Protein AF-A0A2G8L538-F1 (afdb_monomer_lite)

Secondary structure (DSSP, 8-state):
------BPP----TTSPPPP---STGGGGT--HHHHHHIIIIIHHHHHHTT--TT-HHHHHHHHHHHH-SS--S-HHHHHHHHHHHHHHHHHHTT--HHHHHHHHTT--S--PPPP------SS------------S-------B---

Foldseek 3Di:
DFEDEDEDDPDPDPPDFFADFQCDPPPNRRHRVQLVCLLVPPLVVQCVVVVDDLLCLVVSLVSVDVSCPPDNDNGPRNSVRVSRRSLCVNCVVVVHDSVVSVCVVVVHPDDDDDDDDDPPDDDDDDDDDDDDDDDDDDDHDHDHDDDD

Radius of gyration: 17.38 Å; chains: 1; bounding box: 40×41×42 Å

pLDDT: mean 73.25, std 21.92, range [23.38, 92.38]

InterPro domains:
  IPR000941 Enolase [PR00148] (6-20)
  IPR000941 Enolase [PR00148] (75-91)
  IPR000941 Enolase [PTHR11902] (1-116)
  IPR020811 Enolase, N-terminal [PF03952] (2-102)
  IPR020811 Enolase, N-terminal [SM01193] (1-102)
  IPR029017 Enolase-like, N-terminal [G3DSA:3.30.390.10] (1-95)
  IPR029017 Enolase-like, N-terminal [SSF54826] (2-108)

Sequence (148 aa):
VFRAAVPSGASTGIHEALELRDKGDKFLGKGVSKAINNINTILAPALIAKDLDESQQEVVDKAMIQLDGTEINLGANAILGISLAVCKAGAAKKGVPLYRHIADLAGNTELILPCPDDLGWHGNISREFTCRRTYGRLTLKLVTVQYV

Structure (mmCIF, N/CA/C/O backbone):
data_AF-A0A2G8L538-F1
#
_entry.id   AF-A0A2G8L538-F1
#
loop_
_atom_site.group_PDB
_atom_site.id
_atom_site.type_symbol
_atom_site.label_atom_id
_atom_site.label_alt_id
_atom_site.label_comp_id
_atom_site.label_asym_id
_atom_site.label_entity_id
_atom_site.label_seq_id
_atom_site.pdbx_PDB_ins_code
_atom_site.Cartn_x
_atom_site.Cartn_y
_atom_site.Cartn_z
_atom_site.occupancy
_atom_site.B_iso_or_equiv
_atom_site.auth_seq_id
_atom_site.auth_comp_id
_atom_site.auth_asym_id
_atom_site.auth_atom_id
_atom_site.pdbx_PDB_model_num
ATOM 1 N N . VAL A 1 1 ? -4.680 -13.088 -6.798 1.00 69.25 1 VAL A N 1
ATOM 2 C CA . VAL A 1 1 ? -5.026 -12.404 -5.525 1.00 69.25 1 VAL A CA 1
ATOM 3 C C . VAL A 1 1 ? -3.752 -11.833 -4.956 1.00 69.25 1 VAL A C 1
ATOM 5 O O . VAL A 1 1 ? -2.816 -12.607 -4.797 1.00 69.25 1 VAL A O 1
ATOM 8 N N . PHE A 1 2 ? -3.706 -10.540 -4.652 1.00 86.44 2 PHE A N 1
ATOM 9 C CA . PHE A 1 2 ? -2.551 -9.922 -3.998 1.00 86.44 2 PHE A CA 1
ATOM 10 C C . PHE A 1 2 ? -2.901 -9.599 -2.550 1.00 86.44 2 PHE A C 1
ATOM 12 O O . PHE A 1 2 ? -4.052 -9.294 -2.239 1.00 86.44 2 PHE A O 1
ATOM 19 N N . ARG A 1 3 ? -1.932 -9.760 -1.648 1.00 86.69 3 ARG A N 1
ATOM 20 C CA . ARG A 1 3 ? -2.129 -9.567 -0.210 1.00 86.69 3 ARG A CA 1
ATOM 21 C C . ARG A 1 3 ? -0.935 -8.846 0.390 1.00 86.69 3 ARG A C 1
ATOM 23 O O . ARG A 1 3 ? 0.213 -9.226 0.141 1.00 86.69 3 ARG A O 1
ATOM 30 N N . ALA A 1 4 ? -1.223 -7.876 1.241 1.00 86.00 4 ALA A N 1
ATOM 31 C CA . ALA A 1 4 ? -0.252 -7.225 2.097 1.00 86.00 4 ALA A CA 1
ATOM 32 C C . ALA A 1 4 ? -0.674 -7.344 3.563 1.00 86.00 4 ALA A C 1
ATOM 34 O O . ALA A 1 4 ? -1.857 -7.473 3.888 1.00 86.00 4 ALA A O 1
ATOM 35 N N . ALA A 1 5 ? 0.336 -7.345 4.417 1.00 84.88 5 ALA A N 1
ATOM 36 C CA . ALA A 1 5 ? 0.228 -7.262 5.857 1.00 84.88 5 ALA A CA 1
ATOM 37 C C . ALA A 1 5 ? 1.056 -6.050 6.267 1.00 84.88 5 ALA A C 1
ATOM 39 O O . ALA A 1 5 ? 2.142 -5.847 5.721 1.00 84.88 5 ALA A O 1
ATOM 40 N N . VAL A 1 6 ? 0.522 -5.246 7.176 1.00 83.00 6 VAL A N 1
ATOM 41 C CA . VAL A 1 6 ? 1.203 -4.053 7.671 1.00 83.00 6 VAL A CA 1
ATOM 42 C C . VAL A 1 6 ? 1.736 -4.362 9.064 1.00 83.00 6 VAL A C 1
ATOM 44 O O . VAL A 1 6 ? 0.957 -4.852 9.891 1.00 83.00 6 VAL A O 1
ATOM 47 N N . PRO A 1 7 ? 3.040 -4.149 9.316 1.00 82.75 7 PRO A N 1
ATOM 48 C CA . PRO A 1 7 ? 3.599 -4.317 10.646 1.00 82.75 7 PRO A CA 1
ATOM 49 C C . PRO A 1 7 ? 3.062 -3.238 11.589 1.00 82.75 7 PRO A C 1
ATOM 51 O O . PRO A 1 7 ? 2.784 -2.111 11.184 1.00 82.75 7 PRO A O 1
ATOM 54 N N . SER A 1 8 ? 2.932 -3.593 12.863 1.00 75.56 8 SER A N 1
ATOM 55 C CA . SER A 1 8 ? 2.596 -2.652 13.929 1.00 75.56 8 SER A CA 1
ATOM 56 C C . SER A 1 8 ? 3.874 -1.983 14.434 1.00 75.56 8 SER A C 1
ATOM 58 O O . SER A 1 8 ? 4.777 -2.673 14.901 1.00 75.56 8 SER A O 1
ATOM 60 N N . GLY A 1 9 ? 3.928 -0.653 14.402 1.00 66.38 9 GLY A N 1
ATOM 61 C CA . GLY A 1 9 ? 4.972 0.129 15.066 1.00 66.38 9 GLY A CA 1
ATOM 62 C C . GLY A 1 9 ? 4.514 0.601 16.446 1.00 66.38 9 GLY A C 1
ATOM 63 O O . GLY A 1 9 ? 3.353 0.966 16.624 1.00 66.38 9 GLY A O 1
ATOM 64 N N . ALA A 1 10 ? 5.420 0.650 17.425 1.00 56.94 10 ALA A N 1
ATOM 65 C CA . ALA A 1 10 ? 5.200 1.357 18.692 1.00 56.94 10 ALA A CA 1
ATOM 66 C C . ALA A 1 10 ? 5.433 2.873 18.508 1.00 56.94 10 ALA A C 1
ATOM 68 O O . ALA A 1 10 ? 6.192 3.490 19.249 1.00 56.94 10 ALA A O 1
ATOM 69 N N . SER A 1 11 ? 4.835 3.434 17.452 1.00 52.84 11 SER A N 1
ATOM 70 C CA . SER A 1 11 ? 5.095 4.779 16.936 1.00 52.84 11 SER A CA 1
ATOM 71 C C . SER A 1 11 ? 4.669 5.841 17.954 1.00 52.84 11 SER A C 1
ATOM 73 O O . SER A 1 11 ? 3.481 6.096 18.158 1.00 52.84 11 SER A O 1
ATOM 75 N N . THR A 1 12 ? 5.653 6.411 18.650 1.00 52.91 12 THR A N 1
ATOM 76 C CA . THR A 1 12 ? 5.509 7.547 19.578 1.00 52.91 12 THR A CA 1
ATOM 77 C C . THR A 1 12 ? 6.203 8.807 19.053 1.00 52.91 12 THR A C 1
ATOM 79 O O . THR A 1 12 ? 6.194 9.842 19.721 1.00 52.91 12 THR A O 1
ATOM 82 N N . GLY A 1 13 ? 6.800 8.741 17.858 1.00 54.53 13 GLY A N 1
ATOM 83 C CA . GLY A 1 13 ? 7.465 9.869 17.219 1.00 54.53 13 GLY A CA 1
ATOM 84 C C . GLY A 1 13 ? 6.462 10.914 16.733 1.00 54.53 13 GLY A C 1
ATOM 85 O O . GLY A 1 13 ? 5.559 10.610 15.963 1.00 54.53 13 GLY A O 1
ATOM 86 N N . ILE A 1 14 ? 6.651 12.172 17.139 1.00 57.12 14 ILE A N 1
ATOM 87 C CA . ILE A 1 14 ? 5.775 13.314 16.794 1.00 57.12 14 ILE A CA 1
ATOM 88 C C . ILE A 1 14 ? 5.741 13.584 15.273 1.00 57.12 14 ILE A C 1
ATOM 90 O O . ILE A 1 14 ? 4.812 14.211 14.769 1.00 57.12 14 ILE A O 1
ATOM 94 N N . HIS A 1 15 ? 6.739 13.094 14.534 1.00 63.88 15 HIS A N 1
ATOM 95 C CA . HIS A 1 15 ? 6.880 13.264 13.085 1.00 63.88 15 HIS A CA 1
ATOM 96 C C . HIS A 1 15 ? 6.575 11.993 12.277 1.00 63.88 15 HIS A C 1
ATOM 98 O O . HIS A 1 15 ? 6.774 11.986 11.063 1.00 63.88 15 HIS A O 1
ATOM 104 N N . GLU A 1 16 ? 6.134 10.911 12.923 1.00 66.38 16 GLU A N 1
ATOM 105 C CA . GLU A 1 16 ? 5.826 9.656 12.237 1.00 66.38 16 GLU A CA 1
ATOM 106 C C . GLU A 1 16 ? 4.379 9.621 11.733 1.00 66.38 16 GLU A C 1
ATOM 108 O O . GLU A 1 16 ? 3.468 10.214 12.314 1.00 66.38 16 GLU A O 1
ATOM 113 N N . ALA A 1 17 ? 4.162 8.892 10.637 1.00 71.31 17 ALA A N 1
ATOM 114 C CA . ALA A 1 17 ? 2.824 8.636 10.131 1.00 71.31 17 ALA A CA 1
ATOM 115 C C . ALA A 1 17 ? 2.050 7.784 11.151 1.00 71.31 17 ALA A C 1
ATOM 117 O O . ALA A 1 17 ? 2.416 6.644 11.442 1.00 71.31 17 ALA A O 1
ATOM 118 N N . LEU A 1 18 ? 0.974 8.347 11.700 1.00 75.00 18 LEU A N 1
ATOM 119 C CA . LEU A 1 18 ? 0.248 7.745 12.811 1.00 75.00 18 LEU A CA 1
ATOM 120 C C . LEU A 1 18 ? -0.612 6.560 12.363 1.00 75.00 18 LEU A C 1
ATOM 122 O O . LEU A 1 18 ? -1.409 6.625 11.420 1.00 75.00 18 LEU A O 1
ATOM 126 N N . GLU A 1 19 ? -0.480 5.465 13.106 1.00 80.19 19 GLU A N 1
ATOM 127 C CA . GLU A 1 19 ? -1.355 4.309 12.981 1.00 80.19 19 GLU A CA 1
ATOM 128 C C . GLU A 1 19 ? -2.734 4.602 13.592 1.00 80.19 19 GLU A C 1
ATOM 130 O O . GLU A 1 19 ? -2.845 5.037 14.742 1.00 80.19 19 GLU A O 1
ATOM 135 N N . LEU A 1 20 ? -3.806 4.289 12.856 1.00 81.38 20 LEU A N 1
ATOM 136 C CA . LEU A 1 20 ? -5.164 4.424 13.372 1.00 81.38 20 LEU A CA 1
ATOM 137 C C . LEU A 1 20 ? -5.572 3.182 14.178 1.00 81.38 20 LEU A C 1
ATOM 139 O O . LEU A 1 20 ? -5.666 2.079 13.630 1.00 81.38 20 LEU A O 1
ATOM 143 N N . ARG A 1 21 ? -5.861 3.388 15.470 1.00 83.75 21 ARG A N 1
ATOM 144 C CA . ARG A 1 21 ? -6.354 2.368 16.413 1.00 83.75 21 ARG A CA 1
ATOM 145 C C . ARG A 1 21 ? -7.738 2.720 16.967 1.00 83.75 21 ARG A C 1
ATOM 147 O O . ARG A 1 21 ? -8.090 3.890 17.123 1.00 83.75 21 ARG A O 1
ATOM 154 N N . ASP A 1 22 ? -8.521 1.698 17.298 1.00 81.69 22 ASP A N 1
ATOM 155 C CA . ASP A 1 22 ? -9.931 1.813 17.681 1.00 81.69 22 ASP A CA 1
ATOM 156 C C . ASP A 1 22 ? -10.130 2.427 19.074 1.00 81.69 22 ASP A C 1
ATOM 158 O O . ASP A 1 22 ? -11.159 3.070 19.291 1.00 81.69 22 ASP A O 1
ATOM 162 N N . LYS A 1 23 ? -9.152 2.274 19.986 1.00 80.06 23 LYS A N 1
ATOM 163 C CA . LYS A 1 23 ? -9.181 2.758 21.384 1.00 80.06 23 LYS A CA 1
ATOM 164 C C . LYS A 1 23 ? -10.405 2.290 22.201 1.00 80.06 23 LYS A C 1
ATOM 166 O O . LYS A 1 23 ? -10.819 2.980 23.124 1.00 80.06 23 LYS A O 1
ATOM 171 N N . GLY A 1 24 ? -10.989 1.136 21.864 1.00 77.94 24 GLY A N 1
ATOM 172 C CA . GLY A 1 24 ? -12.098 0.518 22.612 1.00 77.94 24 GLY A CA 1
ATOM 173 C C . GLY A 1 24 ? -11.675 -0.702 23.438 1.00 77.94 24 GLY A C 1
ATOM 174 O O . GLY A 1 24 ? -10.516 -1.096 23.428 1.00 77.94 24 GLY A O 1
ATOM 175 N N . ASP A 1 25 ? -12.624 -1.369 24.092 1.00 77.75 25 ASP A N 1
ATOM 176 C CA . ASP A 1 25 ? -12.322 -2.501 24.992 1.00 77.75 25 ASP A CA 1
ATOM 177 C C . ASP A 1 25 ? -11.769 -3.740 24.267 1.00 77.75 25 ASP A C 1
ATOM 179 O O . ASP A 1 25 ? -11.049 -4.564 24.835 1.00 77.75 25 ASP A O 1
ATOM 183 N N . LYS A 1 26 ? -12.075 -3.878 22.972 1.00 74.94 26 LYS A N 1
ATOM 184 C CA . LYS A 1 26 ? -11.592 -4.992 22.151 1.00 74.94 26 LYS A CA 1
ATOM 185 C C . LYS A 1 26 ? -10.090 -4.871 21.900 1.00 74.94 26 LYS A C 1
ATOM 187 O O . LYS A 1 26 ? -9.599 -3.817 21.496 1.00 74.94 26 LYS A O 1
ATOM 192 N N . PHE A 1 27 ? -9.380 -5.986 22.076 1.00 80.88 27 PHE A N 1
ATOM 193 C CA . PHE A 1 27 ? -7.928 -6.080 21.882 1.00 80.88 27 PHE A CA 1
ATOM 194 C C . PHE A 1 27 ? -7.137 -5.038 22.694 1.00 80.88 27 PHE A C 1
ATOM 196 O O . PHE A 1 27 ? -6.128 -4.529 22.216 1.00 80.88 27 PHE A O 1
ATOM 203 N N . LEU A 1 28 ? -7.592 -4.692 23.907 1.00 81.38 28 LEU A N 1
ATOM 204 C CA . LEU A 1 28 ? -6.919 -3.721 24.787 1.00 81.38 28 LEU A CA 1
ATOM 205 C C . LEU A 1 28 ? -6.726 -2.342 24.124 1.00 81.38 28 LEU A C 1
ATOM 207 O O . LEU A 1 28 ? -5.653 -1.747 24.202 1.00 81.38 28 LEU A O 1
ATOM 211 N N . GLY A 1 29 ? -7.723 -1.856 23.381 1.00 79.31 29 GLY A N 1
ATOM 212 C CA . GLY A 1 29 ? -7.622 -0.587 22.652 1.00 79.31 29 GLY A CA 1
ATOM 213 C C . GLY A 1 29 ? -6.817 -0.658 21.359 1.00 79.31 29 GLY A C 1
ATOM 214 O O . GLY A 1 29 ? -6.790 0.322 20.612 1.00 79.31 29 GLY A O 1
ATOM 215 N N . LYS A 1 30 ? -6.205 -1.809 21.052 1.00 80.81 30 LYS A N 1
ATOM 216 C CA . LYS A 1 30 ? -5.368 -1.999 19.866 1.00 80.81 30 LYS A CA 1
ATOM 217 C C . LYS A 1 30 ? -6.165 -2.376 18.611 1.00 80.81 30 LYS A C 1
ATOM 219 O O . LYS A 1 30 ? -5.541 -2.564 17.585 1.00 80.81 30 LYS A O 1
ATOM 224 N N . GLY A 1 31 ? -7.496 -2.485 18.630 1.00 83.00 31 GLY A N 1
ATOM 225 C CA . GLY A 1 31 ? -8.277 -2.812 17.419 1.00 83.00 31 GLY A CA 1
ATOM 226 C C . GLY A 1 31 ? -7.994 -1.881 16.223 1.00 83.00 31 GLY A C 1
ATOM 227 O O . GLY A 1 31 ? -7.606 -0.734 16.419 1.00 83.00 31 GLY A O 1
ATOM 228 N N . VAL A 1 32 ? -8.189 -2.362 14.990 1.00 87.50 32 VAL A N 1
ATOM 229 C CA . VAL A 1 32 ? -7.946 -1.610 13.731 1.00 87.50 32 VAL A CA 1
ATOM 230 C C . VAL A 1 32 ? -9.181 -1.559 12.818 1.00 87.50 32 VAL A C 1
ATOM 232 O O . VAL A 1 32 ? -9.088 -1.372 11.606 1.00 87.50 32 VAL A O 1
ATOM 235 N N . SER A 1 33 ? -10.369 -1.751 13.386 1.00 87.44 33 SER A N 1
ATOM 236 C CA . SER A 1 33 ? -11.638 -1.818 12.656 1.00 87.44 33 SER A CA 1
ATOM 237 C C . SER A 1 33 ? -11.939 -0.511 11.921 1.00 87.44 33 SER A C 1
ATOM 239 O O . SER A 1 33 ? -12.443 -0.548 10.803 1.00 87.44 33 SER A O 1
ATOM 241 N N . LYS A 1 34 ? -11.587 0.643 12.505 1.00 86.31 34 LYS A N 1
ATOM 242 C CA . LYS A 1 34 ? -11.704 1.954 11.850 1.00 86.31 34 LYS A CA 1
ATOM 243 C C . LYS A 1 34 ? -10.849 2.037 10.587 1.00 86.31 34 LYS A C 1
ATOM 245 O O . LYS A 1 34 ? -11.362 2.42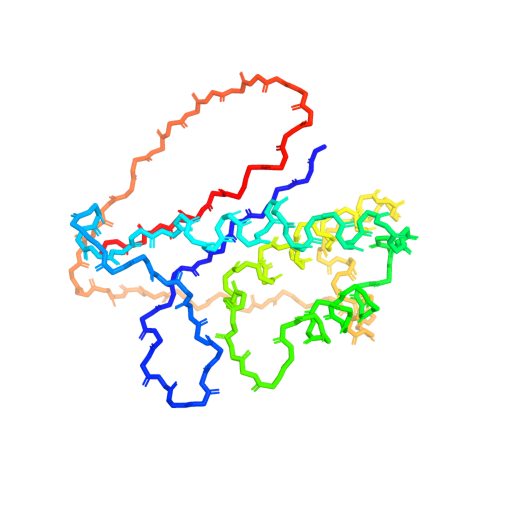7 9.545 1.00 86.31 34 LYS A O 1
ATOM 250 N N . ALA A 1 35 ? -9.591 1.598 10.652 1.00 86.56 35 ALA A N 1
ATOM 251 C CA . ALA A 1 35 ? -8.704 1.574 9.489 1.00 86.56 35 ALA A CA 1
ATOM 252 C C . ALA A 1 35 ? -9.252 0.649 8.388 1.00 86.56 35 ALA A C 1
ATOM 254 O O . ALA A 1 35 ? -9.294 1.023 7.221 1.00 86.56 35 ALA A O 1
ATOM 255 N N . ILE A 1 36 ? -9.758 -0.532 8.760 1.00 87.88 36 ILE A N 1
ATOM 256 C CA . ILE A 1 36 ? -10.393 -1.463 7.813 1.00 87.88 36 ILE A CA 1
ATOM 257 C C . ILE A 1 36 ? -11.648 -0.849 7.178 1.00 87.88 36 ILE A C 1
ATOM 259 O O . ILE A 1 36 ? -11.866 -1.000 5.975 1.00 87.88 36 ILE A O 1
ATOM 263 N N . ASN A 1 37 ? -12.467 -0.144 7.959 1.00 89.81 37 ASN A N 1
ATOM 264 C CA . ASN A 1 37 ? -13.641 0.545 7.436 1.00 89.81 37 ASN A CA 1
ATOM 265 C C . ASN A 1 37 ? -13.236 1.625 6.432 1.00 89.81 37 ASN A C 1
ATOM 267 O O . ASN A 1 37 ? -13.755 1.607 5.322 1.00 89.81 37 ASN A O 1
ATOM 271 N N . ASN A 1 38 ? -12.253 2.468 6.759 1.00 88.75 38 ASN A N 1
ATOM 272 C CA . ASN A 1 38 ? -11.727 3.493 5.853 1.00 88.75 38 ASN A CA 1
ATOM 273 C C . ASN A 1 38 ? -11.231 2.899 4.525 1.00 88.75 38 ASN A C 1
ATOM 275 O O . ASN A 1 38 ? -11.488 3.462 3.458 1.00 88.75 38 ASN A O 1
ATOM 279 N N . ILE A 1 39 ? -10.575 1.732 4.567 1.00 89.00 39 ILE A N 1
ATOM 280 C CA . ILE A 1 39 ? -10.178 1.007 3.353 1.00 89.00 39 ILE A CA 1
ATOM 281 C C . ILE A 1 39 ? -11.407 0.657 2.513 1.00 89.00 39 ILE A C 1
ATOM 283 O O . ILE A 1 39 ? -11.442 0.968 1.328 1.00 89.00 39 ILE A O 1
ATOM 287 N N . ASN A 1 40 ? -12.410 0.013 3.107 1.00 90.38 40 ASN A N 1
ATOM 288 C CA . ASN A 1 40 ? -13.541 -0.536 2.359 1.00 90.38 40 ASN A CA 1
ATOM 289 C C . ASN A 1 40 ? -14.537 0.527 1.876 1.00 90.38 40 ASN A C 1
ATOM 291 O O . ASN A 1 40 ? -15.157 0.333 0.833 1.00 90.38 40 ASN A O 1
ATOM 295 N N . THR A 1 41 ? -14.720 1.619 2.620 1.00 89.12 41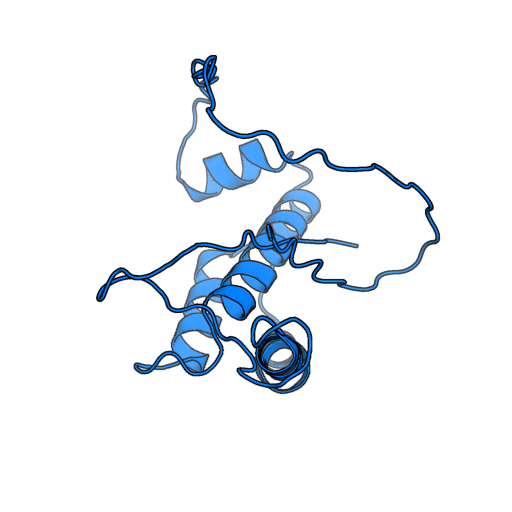 THR A N 1
ATOM 296 C CA . THR A 1 41 ? -15.758 2.622 2.332 1.00 89.12 41 THR A CA 1
ATOM 297 C C . THR A 1 41 ? -15.237 3.864 1.622 1.00 89.12 41 THR A C 1
ATOM 299 O O . THR A 1 41 ? -16.014 4.502 0.919 1.00 89.12 41 THR A O 1
ATOM 302 N N . ILE A 1 42 ? -13.954 4.212 1.779 1.00 88.88 42 ILE A N 1
ATOM 303 C CA . ILE A 1 42 ? -13.380 5.452 1.232 1.00 88.88 42 ILE A CA 1
ATOM 304 C C . ILE A 1 42 ? -12.316 5.125 0.184 1.00 88.88 42 ILE A C 1
ATOM 306 O O . ILE A 1 42 ? -12.477 5.464 -0.987 1.00 88.88 42 ILE A O 1
ATOM 310 N N . LEU A 1 43 ? -11.243 4.435 0.582 1.00 86.88 43 LEU A N 1
ATOM 311 C CA . LEU A 1 43 ? -10.079 4.232 -0.288 1.00 86.88 43 LEU A CA 1
ATOM 312 C C . LEU A 1 43 ? -10.382 3.285 -1.456 1.00 86.88 43 LEU A C 1
ATOM 314 O O . LEU A 1 43 ? -10.100 3.617 -2.603 1.00 86.88 43 LEU A O 1
ATOM 318 N N . ALA A 1 44 ? -10.982 2.123 -1.191 1.00 87.44 44 ALA A N 1
ATOM 319 C CA . ALA A 1 44 ? -11.303 1.135 -2.217 1.00 87.44 44 ALA A CA 1
ATOM 320 C C . ALA A 1 44 ? -12.214 1.690 -3.329 1.00 87.44 44 ALA A C 1
ATOM 322 O O . ALA A 1 44 ? -11.823 1.591 -4.493 1.00 87.44 44 ALA A O 1
ATOM 323 N N . PRO A 1 45 ? -13.382 2.304 -3.040 1.00 88.69 45 PRO A N 1
ATOM 324 C CA . PRO A 1 45 ? -14.226 2.849 -4.100 1.00 88.69 45 PRO A CA 1
ATOM 325 C C . PRO A 1 45 ? -13.563 4.017 -4.835 1.00 88.69 45 PRO A C 1
ATOM 327 O O . PRO A 1 45 ? -13.706 4.108 -6.050 1.00 88.69 45 PRO A O 1
ATOM 330 N N . ALA A 1 46 ? -12.795 4.871 -4.146 1.00 88.00 46 ALA A N 1
ATOM 331 C CA . ALA A 1 46 ? -12.090 5.977 -4.791 1.00 88.00 46 ALA A CA 1
ATOM 332 C C . ALA A 1 46 ? -11.008 5.493 -5.772 1.00 88.00 46 ALA A C 1
ATOM 334 O O . ALA A 1 46 ? -10.859 6.060 -6.853 1.00 88.00 46 ALA A O 1
ATOM 335 N N . LEU A 1 47 ? -10.275 4.432 -5.423 1.00 85.38 47 LEU A N 1
ATOM 336 C CA . LEU A 1 47 ? -9.261 3.839 -6.297 1.00 85.38 47 LEU A CA 1
ATOM 337 C C . LEU A 1 47 ? -9.882 3.103 -7.487 1.00 85.38 47 LEU A C 1
ATOM 339 O O . LEU A 1 47 ? -9.386 3.241 -8.600 1.00 85.38 47 LEU A O 1
ATOM 343 N N . ILE A 1 48 ? -10.989 2.384 -7.272 1.00 86.81 48 ILE A N 1
ATOM 344 C CA . ILE A 1 48 ? -11.735 1.725 -8.354 1.00 86.81 48 ILE A CA 1
ATOM 345 C C . ILE A 1 48 ? -12.318 2.769 -9.317 1.00 86.81 48 ILE A C 1
ATOM 347 O O . ILE A 1 48 ? -12.241 2.591 -10.527 1.00 86.81 48 ILE A O 1
ATOM 351 N N . ALA A 1 49 ? -12.859 3.877 -8.803 1.00 86.00 49 ALA A N 1
ATOM 352 C CA . ALA A 1 49 ? -13.444 4.931 -9.632 1.00 86.00 49 ALA A CA 1
ATOM 353 C C . ALA A 1 49 ? -12.410 5.674 -10.495 1.00 86.00 49 ALA A C 1
ATOM 355 O O . ALA A 1 49 ? -12.759 6.187 -11.554 1.00 86.00 49 ALA A O 1
ATOM 356 N N . LYS A 1 50 ? -11.152 5.748 -10.045 1.00 82.44 50 LYS A N 1
ATOM 357 C CA . LYS A 1 50 ? -10.062 6.401 -10.784 1.00 82.44 50 LYS A CA 1
ATOM 358 C C . LYS A 1 50 ? -9.431 5.518 -11.869 1.00 82.44 50 LYS A C 1
ATOM 360 O O . LYS A 1 50 ? -8.620 6.045 -12.621 1.00 82.44 50 LYS A O 1
ATOM 365 N N . ASP A 1 51 ? -9.776 4.227 -11.926 1.00 82.75 51 ASP A N 1
ATOM 366 C CA . ASP A 1 51 ? -9.252 3.240 -12.889 1.00 82.75 51 ASP A CA 1
ATOM 367 C C . ASP A 1 51 ? -7.724 3.343 -13.082 1.00 82.75 51 ASP A C 1
ATOM 369 O O . ASP A 1 51 ? -7.198 3.432 -14.191 1.00 82.75 51 ASP A O 1
ATOM 373 N N . LEU A 1 52 ? -7.001 3.442 -11.958 1.00 82.00 52 LEU A N 1
ATOM 374 C CA . LEU A 1 52 ? -5.556 3.663 -11.967 1.00 82.00 52 LEU A CA 1
ATOM 375 C C . LEU A 1 52 ? -4.815 2.390 -12.370 1.00 82.00 52 LEU A C 1
ATOM 377 O O . LEU A 1 52 ? -5.082 1.310 -11.843 1.00 82.00 52 LEU A O 1
ATOM 381 N N . ASP A 1 53 ? -3.815 2.546 -13.235 1.00 83.00 53 ASP A N 1
ATOM 382 C CA . ASP A 1 53 ? -2.917 1.458 -13.605 1.00 83.00 53 ASP A CA 1
ATOM 383 C C . ASP A 1 53 ? -2.032 1.055 -12.416 1.00 83.00 53 ASP A C 1
ATOM 385 O O . ASP A 1 53 ? -1.217 1.835 -11.918 1.00 83.00 53 ASP A O 1
ATOM 389 N N . GLU A 1 54 ? -2.140 -0.206 -12.004 1.00 81.19 54 GLU A N 1
ATOM 390 C CA . GLU A 1 54 ? -1.350 -0.815 -10.937 1.00 81.19 54 GLU A CA 1
ATOM 391 C C . GLU A 1 54 ? 0.160 -0.862 -11.236 1.00 81.19 54 GLU A C 1
ATOM 393 O O . GLU A 1 54 ? 0.958 -1.148 -10.345 1.00 81.19 54 GLU A O 1
ATOM 398 N N . SER A 1 55 ? 0.577 -0.576 -12.476 1.00 80.75 55 SER A N 1
ATOM 399 C CA . SER A 1 55 ? 1.989 -0.428 -12.840 1.00 80.75 55 SER A CA 1
ATOM 400 C C . SER A 1 55 ? 2.609 0.899 -12.366 1.00 80.75 55 SER A C 1
ATOM 402 O O . SER A 1 55 ? 3.837 0.981 -12.242 1.00 80.75 55 SER A O 1
ATOM 404 N N . GLN A 1 56 ? 1.776 1.908 -12.075 1.00 86.62 56 GLN A N 1
ATOM 405 C CA . GLN A 1 56 ? 2.168 3.272 -11.714 1.00 86.62 56 GLN A CA 1
ATOM 406 C C . GLN A 1 56 ? 1.996 3.525 -10.212 1.00 86.62 56 GLN A C 1
ATOM 408 O O . GLN A 1 56 ? 1.127 4.279 -9.771 1.00 86.62 56 GLN A O 1
ATOM 413 N N . GLN A 1 57 ? 2.871 2.903 -9.421 1.00 88.50 57 GLN A N 1
ATOM 414 C CA . GLN A 1 57 ? 2.845 2.971 -7.957 1.00 88.50 57 GLN A CA 1
ATOM 415 C C . GLN A 1 57 ? 2.775 4.415 -7.419 1.00 88.50 57 GLN A C 1
ATOM 417 O O . GLN A 1 57 ? 1.943 4.719 -6.569 1.00 88.50 57 GLN A O 1
ATOM 422 N N . GLU A 1 58 ? 3.582 5.327 -7.969 1.00 89.62 58 GLU A N 1
ATOM 423 C CA . GLU A 1 58 ? 3.650 6.724 -7.521 1.00 89.62 58 GLU A CA 1
ATOM 424 C C . GLU A 1 58 ? 2.316 7.472 -7.681 1.00 89.62 58 GLU A C 1
ATOM 426 O O . GLU A 1 58 ? 1.945 8.283 -6.832 1.00 89.62 58 GLU A O 1
ATOM 431 N N . VAL A 1 59 ? 1.566 7.192 -8.751 1.00 89.69 59 VAL A N 1
ATOM 432 C CA . VAL A 1 59 ? 0.267 7.831 -9.009 1.00 89.69 59 VAL A CA 1
ATOM 433 C C . VAL A 1 59 ? -0.773 7.342 -8.007 1.00 89.69 59 VAL A C 1
ATOM 435 O O . VAL A 1 59 ? -1.543 8.143 -7.474 1.00 89.69 59 VAL A O 1
ATOM 438 N N . VAL A 1 60 ? -0.767 6.041 -7.715 1.00 88.75 60 VAL A N 1
ATOM 439 C CA . VAL A 1 60 ? -1.675 5.429 -6.741 1.00 88.75 60 VAL A CA 1
ATOM 440 C C . VAL A 1 60 ? -1.390 5.958 -5.335 1.00 88.75 60 VAL A C 1
ATOM 442 O O . VAL A 1 60 ? -2.317 6.382 -4.644 1.00 88.75 60 VAL A O 1
ATOM 445 N N . ASP A 1 61 ? -0.120 6.021 -4.933 1.00 90.31 61 ASP A N 1
ATOM 446 C CA . ASP A 1 61 ? 0.267 6.535 -3.617 1.00 90.31 61 ASP A CA 1
ATOM 447 C C . ASP A 1 61 ? -0.062 8.026 -3.469 1.00 90.31 61 ASP A C 1
ATOM 449 O O . ASP A 1 61 ? -0.675 8.424 -2.477 1.00 90.31 61 ASP A O 1
ATOM 453 N N . LYS A 1 62 ? 0.226 8.855 -4.484 1.00 90.19 62 LYS A N 1
ATOM 454 C CA . LYS A 1 62 ? -0.173 10.274 -4.485 1.00 90.19 62 LYS A CA 1
ATOM 455 C C . LYS A 1 62 ? -1.686 10.443 -4.404 1.00 90.19 62 LYS A C 1
ATOM 457 O O . LYS A 1 62 ? -2.155 11.318 -3.681 1.00 90.19 62 LYS A O 1
ATOM 462 N N . ALA A 1 63 ? -2.454 9.611 -5.107 1.00 89.31 63 ALA A N 1
ATOM 463 C CA . ALA A 1 63 ? -3.908 9.651 -5.037 1.00 89.31 63 ALA A CA 1
ATOM 464 C C . ALA A 1 63 ? -4.422 9.316 -3.629 1.00 89.31 63 ALA A C 1
ATOM 466 O O . ALA A 1 63 ? -5.367 9.960 -3.180 1.00 89.31 63 ALA A O 1
ATOM 467 N N . MET A 1 64 ? -3.810 8.354 -2.930 1.00 89.31 64 MET A N 1
ATOM 468 C CA . MET A 1 64 ? -4.170 8.021 -1.546 1.00 89.31 64 MET A CA 1
ATOM 469 C C . MET A 1 64 ? -3.779 9.126 -0.561 1.00 89.31 64 MET A C 1
ATOM 471 O O . MET A 1 64 ? -4.585 9.478 0.292 1.00 89.31 64 MET A O 1
ATOM 475 N N . ILE A 1 65 ? -2.593 9.722 -0.712 1.00 88.31 65 ILE A N 1
ATOM 476 C CA . ILE A 1 65 ? -2.141 10.849 0.122 1.00 88.31 65 ILE A CA 1
ATOM 477 C C . ILE A 1 65 ? -3.062 12.063 -0.063 1.00 88.31 65 ILE A C 1
ATOM 479 O O . ILE A 1 65 ? -3.461 12.699 0.906 1.00 88.31 65 ILE A O 1
ATOM 483 N N . GLN A 1 66 ? -3.463 12.360 -1.302 1.00 88.44 66 GLN A N 1
ATOM 484 C CA . GLN A 1 66 ? -4.417 13.436 -1.588 1.00 88.44 66 GLN A CA 1
ATOM 485 C C . GLN A 1 66 ? -5.804 13.182 -0.985 1.00 88.44 66 GLN A C 1
ATOM 487 O O . GLN A 1 66 ? -6.490 14.139 -0.639 1.00 88.44 66 GLN A O 1
ATOM 492 N N . LEU A 1 67 ? -6.225 11.916 -0.883 1.00 86.62 67 LEU A N 1
ATOM 493 C CA . LEU A 1 67 ? -7.491 11.540 -0.249 1.00 86.62 67 LEU A CA 1
ATOM 494 C C . LEU A 1 67 ? -7.436 11.643 1.280 1.00 86.62 67 LEU A C 1
ATOM 496 O O . LEU A 1 67 ? -8.461 11.937 1.887 1.00 86.62 67 LEU A O 1
ATOM 500 N N . ASP A 1 68 ? -6.274 11.398 1.892 1.00 85.12 68 ASP A N 1
ATOM 501 C CA . ASP A 1 68 ? -6.073 11.564 3.339 1.00 85.12 68 ASP A CA 1
ATOM 502 C C . ASP A 1 68 ? -6.027 13.051 3.732 1.00 85.12 68 ASP A C 1
ATOM 504 O O . ASP A 1 68 ? -6.612 13.464 4.733 1.00 85.12 68 ASP A O 1
ATOM 508 N N . GLY A 1 69 ? -5.416 13.880 2.879 1.00 81.50 69 GLY A N 1
ATOM 509 C CA . GLY A 1 69 ? -5.287 15.319 3.089 1.00 81.50 69 GLY A CA 1
ATOM 510 C C . GLY A 1 69 ? -4.100 15.675 3.988 1.00 81.50 69 GLY A C 1
ATOM 511 O O . GLY A 1 69 ? -3.074 15.001 3.987 1.00 81.50 69 GLY A O 1
ATOM 512 N N . THR A 1 70 ? -4.207 16.790 4.716 1.00 60.88 70 THR A N 1
ATOM 513 C CA . THR A 1 70 ? -3.139 17.315 5.592 1.00 60.88 70 THR A CA 1
ATOM 514 C C . THR A 1 70 ? -3.190 16.780 7.022 1.00 60.88 70 THR A C 1
ATOM 516 O O . THR A 1 70 ? -2.206 16.896 7.748 1.00 60.88 70 THR A O 1
ATOM 519 N N . GLU A 1 71 ? -4.320 16.209 7.436 1.00 62.66 71 GLU A N 1
ATOM 520 C CA . GLU A 1 71 ? -4.493 15.572 8.742 1.00 62.66 71 GLU A CA 1
ATOM 521 C C . GLU A 1 71 ? -4.614 14.057 8.558 1.00 62.66 71 GLU A C 1
ATOM 523 O O . GLU A 1 71 ? -5.280 13.595 7.636 1.00 62.66 71 GLU A O 1
ATOM 528 N N . ILE A 1 72 ? -3.972 13.286 9.439 1.00 66.62 72 ILE A N 1
ATOM 529 C CA . ILE A 1 72 ? -3.926 11.819 9.363 1.00 66.62 72 ILE A CA 1
ATOM 530 C C . ILE A 1 72 ? -5.299 11.259 9.758 1.00 66.62 72 ILE A C 1
ATOM 532 O O . ILE A 1 72 ? -5.562 10.994 10.934 1.00 66.62 72 ILE A O 1
ATOM 536 N N . ASN A 1 73 ? -6.183 11.088 8.777 1.00 74.81 73 ASN A N 1
ATOM 537 C CA . ASN A 1 73 ? -7.592 10.751 8.992 1.00 74.81 73 ASN A CA 1
ATOM 538 C C . ASN A 1 73 ? -7.904 9.293 8.640 1.00 74.81 73 ASN A C 1
ATOM 540 O O . ASN A 1 73 ? -8.696 8.625 9.312 1.00 74.81 73 ASN A O 1
ATOM 544 N N . LEU A 1 74 ? -7.265 8.774 7.594 1.00 79.69 74 LEU A N 1
ATOM 545 C CA . LEU A 1 74 ? -7.489 7.429 7.074 1.00 79.69 74 LEU A CA 1
ATOM 546 C C . LEU A 1 74 ? -6.615 6.389 7.784 1.00 79.69 74 LEU A C 1
ATOM 548 O O . LEU A 1 74 ? -7.051 5.247 7.956 1.00 79.69 74 LEU A O 1
ATOM 552 N N . GLY A 1 75 ? -5.444 6.816 8.267 1.00 82.44 75 GLY A N 1
ATOM 553 C CA . GLY A 1 75 ? -4.476 6.011 9.008 1.00 82.44 75 GLY A CA 1
ATOM 554 C C . GLY A 1 75 ? -3.350 5.478 8.123 1.00 82.44 75 GLY A C 1
ATOM 555 O O . GLY A 1 75 ? -3.587 4.896 7.061 1.00 82.44 75 GLY A O 1
ATOM 556 N N . ALA A 1 76 ? -2.109 5.606 8.599 1.00 86.00 76 ALA A N 1
ATOM 557 C CA . ALA A 1 76 ? -0.924 5.155 7.866 1.00 86.00 76 ALA A CA 1
ATOM 558 C C . ALA A 1 76 ? -0.960 3.646 7.554 1.00 86.00 76 ALA A C 1
ATOM 560 O O . ALA A 1 76 ? -0.515 3.201 6.496 1.00 86.00 76 ALA A O 1
ATOM 561 N N . ASN A 1 77 ? -1.560 2.857 8.450 1.00 87.19 77 ASN A N 1
ATOM 562 C CA . ASN A 1 77 ? -1.760 1.421 8.273 1.00 87.19 77 ASN A CA 1
ATOM 563 C C . ASN A 1 77 ? -2.696 1.074 7.108 1.00 87.19 77 ASN A C 1
ATOM 565 O O . ASN A 1 77 ? -2.468 0.079 6.419 1.00 87.19 77 ASN A O 1
ATOM 569 N N . ALA A 1 78 ? -3.723 1.886 6.863 1.00 87.94 78 ALA A N 1
ATOM 570 C CA . ALA A 1 78 ? -4.628 1.686 5.742 1.00 87.94 78 ALA A CA 1
ATOM 571 C C . ALA A 1 78 ? -3.930 1.962 4.404 1.00 87.94 78 ALA A C 1
ATOM 573 O O . ALA A 1 78 ? -3.939 1.107 3.514 1.00 87.94 78 ALA A O 1
ATOM 574 N N . ILE A 1 79 ? -3.271 3.119 4.294 1.00 88.50 79 ILE A N 1
ATOM 575 C CA . ILE A 1 79 ? -2.592 3.564 3.068 1.00 88.50 79 ILE A CA 1
ATOM 576 C C . ILE A 1 79 ? -1.449 2.611 2.707 1.00 88.50 79 ILE A C 1
ATOM 578 O O . ILE A 1 79 ? -1.396 2.102 1.585 1.00 88.50 79 ILE A O 1
ATOM 582 N N . LEU A 1 80 ? -0.582 2.284 3.671 1.00 89.38 80 LEU A N 1
ATOM 583 C CA . LEU A 1 80 ? 0.542 1.372 3.452 1.00 89.38 80 LEU A CA 1
ATOM 584 C C . LEU A 1 80 ? 0.068 -0.029 3.038 1.00 89.38 80 LEU A C 1
ATOM 586 O O . LEU A 1 80 ? 0.669 -0.673 2.178 1.00 89.38 80 LEU A O 1
ATOM 590 N N . GLY A 1 81 ? -1.037 -0.501 3.619 1.00 89.31 81 GLY A N 1
ATOM 591 C CA . GLY A 1 81 ? -1.608 -1.803 3.294 1.00 89.31 81 GLY A CA 1
ATOM 592 C C . GLY A 1 81 ? -2.062 -1.907 1.840 1.00 89.31 81 GLY A C 1
ATOM 593 O O . GLY A 1 81 ? -1.809 -2.923 1.188 1.00 89.31 81 GLY A O 1
ATOM 594 N N . ILE A 1 82 ? -2.693 -0.856 1.316 1.00 89.56 82 ILE A N 1
ATOM 595 C CA . ILE A 1 82 ? -3.091 -0.795 -0.092 1.00 89.56 82 ILE A CA 1
ATOM 596 C C . ILE A 1 82 ? -1.859 -0.632 -0.987 1.00 89.56 82 ILE A C 1
ATOM 598 O O . ILE A 1 82 ? -1.711 -1.396 -1.938 1.00 89.56 82 ILE A O 1
ATOM 602 N N . SER A 1 83 ? -0.950 0.283 -0.644 1.00 90.31 83 SER A N 1
ATOM 603 C CA . SER A 1 83 ? 0.282 0.554 -1.396 1.00 90.31 83 SER A CA 1
ATOM 604 C C . SER A 1 83 ? 1.093 -0.724 -1.658 1.00 90.31 83 SER A C 1
ATOM 606 O O . SER A 1 83 ? 1.405 -1.057 -2.802 1.00 90.31 83 SER A O 1
ATOM 608 N N . LEU A 1 84 ? 1.317 -1.537 -0.620 1.00 90.62 84 LEU A N 1
ATOM 609 C CA . LEU A 1 84 ? 2.021 -2.819 -0.729 1.00 90.62 84 LEU A CA 1
ATOM 610 C C . LEU A 1 84 ? 1.254 -3.867 -1.549 1.00 90.62 84 LEU A C 1
ATOM 612 O O . LEU A 1 84 ? 1.862 -4.710 -2.216 1.00 90.62 84 LEU A O 1
ATOM 616 N N . ALA A 1 85 ? -0.079 -3.871 -1.474 1.00 90.50 85 ALA A N 1
ATOM 617 C CA . ALA A 1 85 ? -0.901 -4.791 -2.254 1.00 90.50 85 ALA A CA 1
ATOM 618 C C . ALA A 1 85 ? -0.868 -4.439 -3.749 1.00 90.50 85 ALA A C 1
ATOM 620 O O . ALA A 1 85 ? -0.772 -5.350 -4.575 1.00 90.50 85 ALA A O 1
ATOM 621 N N . VAL A 1 86 ? -0.886 -3.144 -4.075 1.00 90.50 86 VAL A N 1
ATOM 622 C CA . VAL A 1 86 ? -0.754 -2.613 -5.439 1.00 90.50 86 VAL A CA 1
ATOM 623 C C . VAL A 1 86 ? 0.638 -2.896 -5.990 1.00 90.50 86 VAL A C 1
ATOM 625 O O . VAL A 1 86 ? 0.738 -3.458 -7.073 1.00 90.50 86 VAL A O 1
ATOM 628 N N . CYS A 1 87 ? 1.699 -2.678 -5.211 1.00 90.38 87 CYS A N 1
ATOM 629 C CA . CYS A 1 87 ? 3.072 -2.985 -5.625 1.00 90.38 87 CYS A CA 1
ATOM 630 C C . CYS A 1 87 ? 3.239 -4.464 -6.031 1.00 90.38 87 CYS A C 1
ATOM 632 O O . CYS A 1 87 ? 3.838 -4.801 -7.054 1.00 90.38 87 CYS A O 1
ATOM 634 N N . LYS A 1 88 ? 2.634 -5.385 -5.268 1.00 89.81 88 LYS A N 1
ATOM 635 C CA . LYS A 1 88 ? 2.613 -6.816 -5.622 1.00 89.81 88 LYS A CA 1
ATOM 636 C C . LYS A 1 88 ? 1.803 -7.104 -6.886 1.00 89.81 88 LYS A C 1
ATOM 638 O O . LYS A 1 88 ? 2.178 -8.000 -7.641 1.00 89.81 88 LYS A O 1
ATOM 643 N N . ALA A 1 89 ? 0.708 -6.378 -7.104 1.00 89.75 89 ALA A N 1
ATOM 644 C CA . ALA A 1 89 ? -0.089 -6.490 -8.319 1.00 89.75 89 ALA A CA 1
ATOM 645 C C . ALA A 1 89 ? 0.682 -5.980 -9.547 1.00 89.75 89 ALA A C 1
ATOM 647 O O . ALA A 1 89 ? 0.749 -6.687 -10.552 1.00 89.75 89 ALA A O 1
ATOM 648 N N . GLY A 1 90 ? 1.346 -4.826 -9.436 1.00 89.50 90 GLY A N 1
ATOM 649 C CA . GLY A 1 90 ? 2.189 -4.239 -10.476 1.00 89.50 90 GLY A CA 1
ATOM 650 C C . GLY A 1 90 ? 3.358 -5.143 -10.875 1.00 89.50 90 GLY A C 1
ATOM 651 O O . GLY A 1 90 ? 3.601 -5.347 -12.067 1.00 89.50 90 GLY A O 1
ATOM 652 N N . ALA A 1 91 ? 4.023 -5.776 -9.902 1.00 90.25 91 ALA A N 1
ATOM 653 C CA . ALA A 1 91 ? 5.066 -6.771 -10.166 1.00 90.25 91 ALA A CA 1
ATOM 654 C C . ALA A 1 91 ? 4.535 -7.961 -10.983 1.00 90.25 91 ALA A C 1
ATOM 656 O O . ALA A 1 91 ? 5.132 -8.361 -11.983 1.00 90.25 91 ALA A O 1
ATOM 657 N N . ALA A 1 92 ? 3.372 -8.493 -10.593 1.00 90.56 92 ALA A N 1
ATOM 658 C CA . ALA A 1 92 ? 2.750 -9.617 -11.281 1.00 90.56 92 ALA A CA 1
ATOM 659 C C . ALA A 1 92 ? 2.249 -9.256 -12.686 1.00 90.56 92 ALA A C 1
ATOM 661 O O . ALA A 1 92 ? 2.383 -10.077 -13.590 1.00 90.56 92 ALA A O 1
ATOM 662 N N . LYS A 1 93 ? 1.738 -8.034 -12.894 1.00 89.44 93 LYS A N 1
ATOM 663 C CA . LYS A 1 93 ? 1.363 -7.521 -14.222 1.00 89.44 93 LYS A CA 1
ATOM 664 C C . LYS A 1 93 ? 2.570 -7.457 -15.158 1.00 89.44 93 LYS A C 1
ATOM 666 O O . LYS A 1 93 ? 2.473 -7.855 -16.313 1.00 89.44 93 LYS A O 1
ATOM 671 N N . LYS A 1 94 ? 3.717 -6.999 -14.647 1.00 88.38 94 LYS A N 1
ATOM 672 C CA . LYS A 1 94 ? 4.988 -6.950 -15.388 1.00 88.38 94 LYS A CA 1
ATOM 673 C C . LYS A 1 94 ? 5.640 -8.329 -15.568 1.00 88.38 94 LYS A C 1
ATOM 675 O O . LYS A 1 94 ? 6.605 -8.439 -16.315 1.00 88.38 94 LYS A O 1
ATOM 680 N N . GLY A 1 95 ? 5.149 -9.372 -14.893 1.00 91.19 95 GLY A N 1
ATOM 681 C CA . GLY A 1 95 ? 5.735 -10.714 -14.939 1.00 91.19 95 GLY A CA 1
ATOM 682 C C . GLY A 1 95 ? 7.118 -10.809 -14.283 1.00 91.19 95 GLY A C 1
ATOM 683 O O . GLY A 1 95 ? 7.868 -11.737 -14.576 1.00 91.19 95 GLY A O 1
ATOM 684 N N . VAL A 1 96 ? 7.464 -9.862 -13.405 1.00 92.38 96 VAL A N 1
ATOM 685 C CA . VAL A 1 96 ? 8.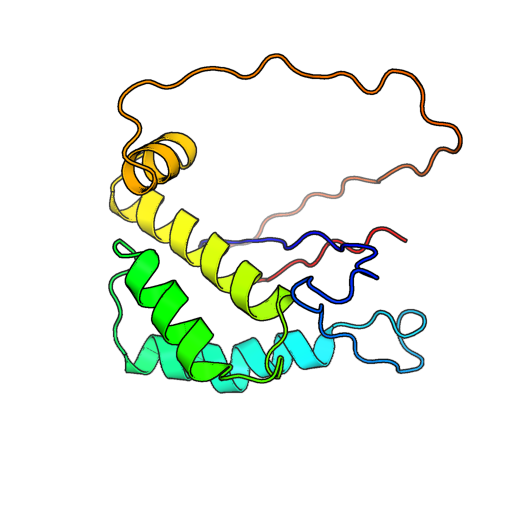767 -9.798 -12.726 1.00 92.38 96 VAL A CA 1
ATOM 686 C C . VAL A 1 96 ? 8.619 -10.105 -11.233 1.00 92.38 96 VAL A C 1
ATOM 688 O O . VAL A 1 96 ? 7.563 -9.862 -10.641 1.00 92.38 96 VAL A O 1
ATOM 691 N N . PRO A 1 97 ? 9.666 -10.625 -10.573 1.00 92.31 97 PRO A N 1
ATOM 692 C CA . PRO A 1 97 ? 9.639 -10.803 -9.128 1.00 92.31 97 PRO A CA 1
ATOM 693 C C . PRO A 1 97 ? 9.580 -9.451 -8.396 1.00 92.31 97 PRO A C 1
ATOM 695 O O . PRO A 1 97 ? 10.086 -8.438 -8.879 1.00 92.31 97 PRO A O 1
ATOM 698 N N . LEU A 1 98 ? 8.996 -9.439 -7.191 1.00 89.38 98 LEU A N 1
ATOM 699 C CA . LEU A 1 98 ? 8.732 -8.210 -6.425 1.00 89.38 98 LEU A CA 1
ATOM 700 C C . LEU A 1 98 ? 9.989 -7.362 -6.172 1.00 89.38 98 LEU A C 1
ATOM 702 O O . LEU A 1 98 ? 9.930 -6.146 -6.311 1.00 89.38 98 LEU A O 1
ATOM 706 N N . TYR A 1 99 ? 11.128 -7.982 -5.842 1.00 91.81 99 TYR A N 1
ATOM 707 C CA . TYR A 1 99 ? 12.381 -7.250 -5.608 1.00 91.81 99 TYR A CA 1
ATOM 708 C C . TYR A 1 99 ? 12.850 -6.500 -6.860 1.00 91.81 99 TYR A C 1
ATOM 710 O O . TYR A 1 99 ? 13.375 -5.396 -6.755 1.00 91.81 99 TYR A O 1
ATOM 718 N N . ARG A 1 100 ? 12.632 -7.080 -8.049 1.00 90.25 100 ARG A N 1
ATOM 719 C CA . ARG A 1 100 ? 12.993 -6.457 -9.322 1.00 90.25 100 ARG A CA 1
ATOM 720 C C . ARG A 1 100 ? 12.051 -5.304 -9.617 1.00 90.25 100 ARG A C 1
ATOM 722 O O . ARG A 1 100 ? 12.519 -4.230 -9.955 1.00 90.25 100 ARG A O 1
ATOM 729 N N . HIS A 1 101 ? 10.752 -5.496 -9.387 1.00 90.62 101 HIS A N 1
ATOM 730 C CA . HIS A 1 101 ? 9.775 -4.421 -9.520 1.00 90.62 101 HIS A CA 1
ATOM 731 C C . HIS A 1 101 ? 10.101 -3.217 -8.623 1.00 90.62 101 HIS A C 1
ATOM 733 O O . HIS A 1 101 ? 10.063 -2.087 -9.096 1.00 90.62 101 HIS A O 1
ATOM 739 N N . ILE A 1 102 ? 10.461 -3.456 -7.357 1.00 90.31 102 ILE A N 1
ATOM 740 C CA . ILE A 1 102 ? 10.869 -2.397 -6.422 1.00 90.31 102 ILE A CA 1
ATOM 741 C C . ILE A 1 102 ? 12.162 -1.720 -6.891 1.00 90.31 102 ILE A C 1
ATOM 743 O O . ILE A 1 102 ? 12.249 -0.497 -6.854 1.00 90.31 102 ILE A O 1
ATOM 747 N N . ALA A 1 103 ? 13.146 -2.489 -7.363 1.00 90.88 103 ALA A N 1
ATOM 748 C CA . ALA A 1 103 ? 14.374 -1.926 -7.916 1.00 90.88 103 ALA A CA 1
ATOM 749 C C . ALA A 1 103 ? 14.094 -1.036 -9.136 1.00 90.88 103 ALA A C 1
ATOM 751 O O . ALA A 1 103 ? 14.608 0.076 -9.200 1.00 90.88 103 ALA A O 1
ATOM 752 N N . ASP A 1 104 ? 13.217 -1.469 -10.043 1.00 89.81 104 ASP A N 1
ATOM 753 C CA . ASP A 1 104 ? 12.821 -0.687 -11.215 1.00 89.81 104 ASP A CA 1
ATOM 754 C C . ASP A 1 104 ? 12.075 0.601 -10.815 1.00 89.81 104 ASP A C 1
ATOM 756 O O . ASP A 1 104 ? 12.306 1.649 -11.411 1.00 89.81 104 ASP A O 1
ATOM 760 N N . LEU A 1 105 ? 11.216 0.547 -9.787 1.00 88.88 105 LEU A N 1
ATOM 761 C CA . LEU A 1 105 ? 10.550 1.731 -9.223 1.00 88.88 105 LEU A CA 1
ATOM 762 C C . LEU A 1 105 ? 11.545 2.713 -8.585 1.00 88.88 105 LEU A C 1
ATOM 764 O O . LEU A 1 105 ? 11.350 3.920 -8.674 1.00 88.88 105 LEU A O 1
ATOM 768 N N . ALA A 1 106 ? 12.606 2.204 -7.956 1.00 88.75 106 ALA A N 1
ATOM 769 C CA . ALA A 1 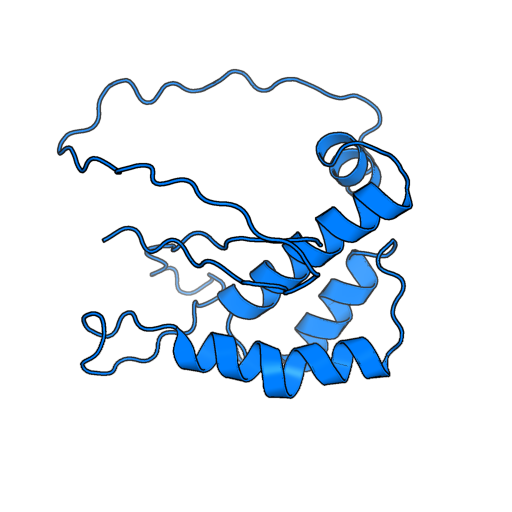106 ? 13.662 3.005 -7.340 1.00 88.75 106 ALA A CA 1
ATOM 770 C C . ALA A 1 106 ? 14.735 3.490 -8.337 1.00 88.75 106 ALA A C 1
ATOM 772 O O . ALA A 1 106 ? 15.631 4.233 -7.945 1.00 88.75 106 ALA A O 1
ATOM 773 N N . GLY A 1 107 ? 14.679 3.065 -9.605 1.00 89.12 107 GLY A N 1
ATOM 774 C CA . GLY A 1 107 ? 15.703 3.372 -10.609 1.00 89.12 107 GLY A CA 1
ATOM 775 C C . GLY A 1 107 ? 17.012 2.589 -10.441 1.00 89.12 107 GLY A C 1
ATOM 776 O O . GLY A 1 107 ? 18.027 2.957 -11.028 1.00 89.12 107 GLY A O 1
ATOM 777 N N . ASN A 1 108 ? 17.004 1.502 -9.667 1.00 88.19 108 ASN A N 1
ATOM 778 C CA . ASN A 1 108 ? 18.177 0.674 -9.409 1.00 88.19 108 ASN A CA 1
ATOM 779 C C . ASN A 1 108 ? 18.323 -0.414 -10.481 1.00 88.19 108 ASN A C 1
ATOM 781 O O . ASN A 1 108 ? 17.504 -1.329 -10.609 1.00 88.19 108 ASN A O 1
ATOM 785 N N . THR A 1 109 ? 19.400 -0.337 -11.258 1.00 85.06 109 THR A N 1
ATOM 786 C CA . THR A 1 109 ? 19.723 -1.329 -12.292 1.00 85.06 109 THR A CA 1
ATOM 787 C C . THR A 1 109 ? 20.357 -2.582 -11.694 1.00 85.06 109 THR A C 1
ATOM 789 O O . THR A 1 109 ? 19.959 -3.695 -12.051 1.00 85.06 109 THR A O 1
ATOM 792 N N . GLU A 1 110 ? 21.277 -2.412 -10.746 1.00 85.38 110 GLU A N 1
ATOM 793 C CA . GLU A 1 110 ? 21.978 -3.496 -10.059 1.00 85.38 110 GLU A CA 1
ATOM 794 C C . GLU A 1 110 ? 21.290 -3.890 -8.750 1.00 85.38 110 GLU A C 1
ATOM 796 O O . GLU A 1 110 ? 20.795 -3.054 -7.994 1.00 85.38 110 GLU A O 1
ATOM 801 N N . LEU A 1 111 ? 21.256 -5.196 -8.485 1.00 87.62 111 LEU A N 1
ATOM 802 C CA . LEU A 1 111 ? 20.688 -5.763 -7.268 1.00 87.62 111 LEU A CA 1
ATOM 803 C C . LEU A 1 111 ? 21.819 -6.238 -6.365 1.00 87.62 111 LEU A C 1
ATOM 805 O O . LEU A 1 111 ? 22.650 -7.043 -6.781 1.00 87.62 111 LEU A O 1
ATOM 809 N N . ILE A 1 112 ? 21.805 -5.777 -5.119 1.00 87.12 112 ILE A N 1
ATOM 810 C CA . ILE A 1 112 ? 22.777 -6.156 -4.096 1.00 87.12 112 ILE A CA 1
ATOM 811 C C . ILE A 1 112 ? 22.038 -6.935 -3.011 1.00 87.12 112 ILE A C 1
ATOM 813 O O . ILE A 1 112 ? 20.957 -6.535 -2.574 1.00 87.12 112 ILE A O 1
ATOM 817 N N . LEU A 1 113 ? 22.616 -8.055 -2.578 1.00 87.06 113 LEU A N 1
ATOM 818 C CA . LEU A 1 113 ? 22.140 -8.755 -1.390 1.00 87.06 113 LEU A CA 1
ATOM 819 C C . LEU A 1 113 ? 22.678 -8.027 -0.149 1.00 87.06 113 LEU A C 1
ATOM 821 O O . LEU A 1 113 ? 23.897 -7.881 -0.033 1.00 87.06 113 LEU A O 1
ATOM 825 N N . PRO A 1 114 ? 21.814 -7.559 0.768 1.00 83.31 114 PRO A N 1
ATOM 826 C CA . PRO A 1 114 ? 22.283 -6.951 2.003 1.00 83.31 114 PRO A CA 1
ATOM 827 C C . PRO A 1 114 ? 22.968 -8.003 2.883 1.00 83.31 114 PRO A C 1
ATOM 829 O O . PRO A 1 114 ? 22.559 -9.167 2.907 1.00 83.31 114 PRO A O 1
ATOM 832 N N . CYS A 1 115 ? 23.997 -7.588 3.623 1.00 80.06 115 CYS A N 1
ATOM 833 C CA . CYS A 1 115 ? 24.554 -8.409 4.692 1.00 80.06 115 CYS A CA 1
ATOM 834 C C . CYS A 1 115 ? 23.485 -8.554 5.789 1.00 80.06 115 CYS A C 1
ATOM 836 O O . CYS A 1 115 ? 22.973 -7.531 6.246 1.00 80.06 115 CYS A O 1
ATOM 838 N N . PRO A 1 116 ? 23.089 -9.779 6.178 1.00 81.06 116 PRO A N 1
ATOM 839 C CA . PRO A 1 116 ? 22.101 -9.958 7.228 1.00 81.06 116 PRO A CA 1
ATOM 840 C C . PRO A 1 116 ? 22.712 -9.588 8.582 1.00 81.06 116 PRO A C 1
ATOM 842 O O . PRO A 1 116 ? 23.696 -10.192 9.004 1.00 81.06 116 PRO A O 1
ATOM 845 N N . ASP A 1 117 ? 22.102 -8.627 9.270 1.00 75.81 117 ASP A N 1
ATOM 846 C CA . ASP A 1 117 ? 22.410 -8.340 10.668 1.00 75.81 117 ASP A CA 1
ATOM 847 C C . ASP A 1 117 ? 21.616 -9.305 11.554 1.00 75.81 117 ASP A C 1
ATOM 849 O O . ASP A 1 117 ? 20.403 -9.162 11.734 1.00 75.81 117 ASP A O 1
ATOM 853 N N . ASP A 1 118 ? 22.293 -10.331 12.075 1.00 70.62 118 ASP A N 1
ATOM 854 C CA . ASP A 1 118 ? 21.684 -11.290 12.994 1.00 70.62 118 ASP A CA 1
ATOM 855 C C . ASP A 1 118 ? 21.641 -10.703 14.410 1.00 70.62 118 ASP A C 1
ATOM 857 O O . ASP A 1 118 ? 22.669 -10.432 15.041 1.00 70.62 118 ASP A O 1
ATOM 861 N N . LEU A 1 119 ? 20.432 -10.486 14.920 1.00 66.75 119 LEU A N 1
ATOM 862 C CA . LEU A 1 119 ? 20.195 -9.950 16.255 1.00 66.75 119 LEU A CA 1
ATOM 863 C C . LEU A 1 119 ? 20.382 -11.062 17.305 1.00 66.75 119 LEU A C 1
ATOM 865 O O . LEU A 1 119 ? 19.433 -11.528 17.931 1.00 66.75 119 LEU A O 1
ATOM 869 N N . GLY A 1 120 ? 21.632 -11.485 17.504 1.00 47.19 120 GLY A N 1
ATOM 870 C CA . GLY A 1 120 ? 22.007 -12.676 18.277 1.00 47.19 120 GLY A CA 1
ATOM 871 C C . GLY A 1 120 ? 21.735 -12.644 19.787 1.00 47.19 120 GLY A C 1
ATOM 872 O O . GLY A 1 120 ? 21.960 -13.652 20.452 1.00 47.19 120 GLY A O 1
ATOM 873 N N . TRP A 1 121 ? 21.243 -11.539 20.353 1.00 41.62 121 TRP A N 1
ATOM 874 C CA . TRP A 1 121 ? 20.828 -11.459 21.759 1.00 41.62 121 TRP A CA 1
ATOM 875 C C . TRP A 1 121 ? 19.586 -10.578 21.903 1.00 41.62 121 TRP A C 1
ATOM 877 O O . TRP A 1 121 ? 19.642 -9.363 21.729 1.00 41.62 121 TRP A O 1
ATOM 887 N N . HIS A 1 122 ? 18.451 -11.192 22.237 1.00 53.59 122 HIS A N 1
ATOM 888 C CA . HIS A 1 122 ? 17.239 -10.504 22.681 1.00 53.59 122 HIS A CA 1
ATOM 889 C C . 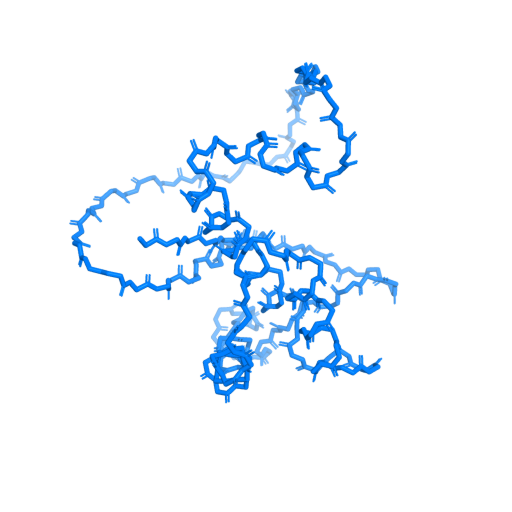HIS A 1 122 ? 16.893 -10.995 24.086 1.00 53.59 122 HIS A C 1
ATOM 891 O O . HIS A 1 122 ? 16.564 -12.163 24.291 1.00 53.59 122 HIS A O 1
ATOM 897 N N . GLY A 1 123 ? 16.975 -10.100 25.070 1.00 43.88 123 GLY A N 1
ATOM 898 C CA . GLY A 1 123 ? 16.304 -10.310 26.348 1.00 43.88 123 GLY A CA 1
ATOM 899 C C . GLY A 1 123 ? 14.785 -10.301 26.140 1.00 43.88 123 GLY A C 1
ATOM 900 O O . GLY A 1 123 ? 14.260 -9.365 25.546 1.00 43.88 123 GLY A O 1
ATOM 901 N N . ASN A 1 124 ? 14.122 -11.335 26.671 1.00 37.91 124 ASN A N 1
ATOM 902 C CA . ASN A 1 124 ? 12.687 -11.670 26.645 1.00 37.91 124 ASN A CA 1
ATOM 903 C C . ASN A 1 124 ? 12.089 -12.188 25.316 1.00 37.91 124 ASN A C 1
ATOM 905 O O . ASN A 1 124 ? 11.937 -11.486 24.324 1.00 37.91 124 ASN A O 1
ATOM 909 N N . ILE A 1 125 ? 11.705 -13.470 25.371 1.00 43.00 125 ILE A N 1
ATOM 910 C CA . ILE A 1 125 ? 11.180 -14.338 24.308 1.00 43.00 125 ILE A CA 1
ATOM 911 C C . ILE A 1 125 ? 9.646 -14.271 24.264 1.00 43.00 125 ILE A C 1
ATOM 913 O O . ILE A 1 125 ? 9.002 -14.545 25.276 1.00 43.00 125 ILE A O 1
ATOM 917 N N . SER A 1 126 ? 9.072 -14.090 23.071 1.00 30.11 126 SER A N 1
ATOM 918 C CA . SER A 1 126 ? 7.662 -14.396 22.772 1.00 30.11 126 SER A CA 1
ATOM 919 C C . SER A 1 126 ? 7.581 -15.171 21.450 1.00 30.11 126 SER A C 1
ATOM 921 O O . SER A 1 126 ? 7.996 -14.673 20.408 1.00 30.11 126 SER A O 1
ATOM 923 N N . ARG A 1 127 ? 7.113 -16.426 21.503 1.00 30.98 127 ARG A N 1
ATOM 924 C CA . ARG A 1 127 ? 7.058 -17.392 20.383 1.00 30.98 127 ARG A CA 1
ATOM 925 C C . ARG A 1 127 ? 5.831 -17.169 19.484 1.00 30.98 127 ARG A C 1
ATOM 927 O O . ARG A 1 127 ? 4.755 -16.897 20.006 1.00 30.98 127 ARG A O 1
ATOM 934 N N . 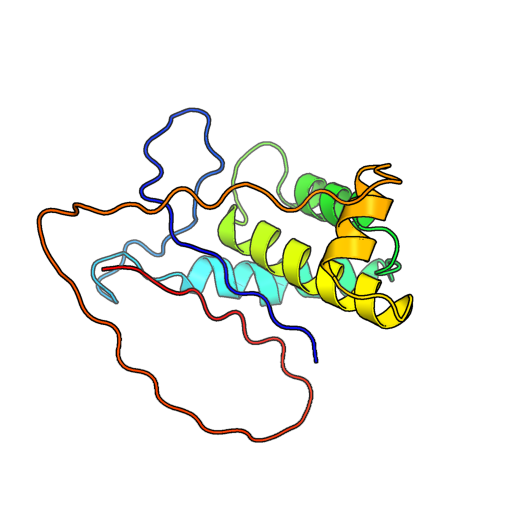GLU A 1 128 ? 5.943 -17.438 18.179 1.00 28.31 128 GLU A N 1
ATOM 935 C CA . GLU A 1 128 ? 4.799 -17.513 17.249 1.00 28.31 128 GLU A CA 1
ATOM 936 C C . GLU A 1 128 ? 4.505 -18.948 16.770 1.00 28.31 128 GLU A C 1
ATOM 938 O O . GLU A 1 128 ? 5.398 -19.722 16.422 1.00 28.31 128 GLU A O 1
ATOM 943 N N . PHE A 1 129 ? 3.212 -19.289 16.748 1.00 23.95 129 PHE A N 1
ATOM 944 C CA . PHE A 1 129 ? 2.632 -20.524 16.213 1.00 23.95 129 PHE A CA 1
ATOM 945 C C . PHE A 1 129 ? 2.266 -20.340 14.732 1.00 23.95 129 PHE A C 1
ATOM 947 O O . PHE A 1 129 ? 1.584 -19.388 14.365 1.00 23.95 129 PHE A O 1
ATOM 954 N N . THR A 1 130 ? 2.640 -21.293 13.876 1.00 25.78 130 THR A N 1
ATOM 955 C CA . THR A 1 130 ? 2.212 -21.342 12.466 1.00 25.78 130 THR A CA 1
ATOM 956 C C . THR A 1 130 ? 0.975 -22.236 12.314 1.00 25.78 130 THR A C 1
ATOM 958 O O . THR A 1 130 ? 1.000 -23.385 12.747 1.00 25.78 130 THR A O 1
ATOM 961 N N . CYS A 1 131 ? -0.087 -21.775 11.637 1.00 23.38 131 CYS A N 1
ATOM 962 C CA . CYS A 1 131 ? -1.192 -22.640 11.194 1.00 23.38 131 CYS A CA 1
ATOM 963 C C . CYS A 1 131 ? -1.564 -22.365 9.724 1.00 23.38 131 CYS A C 1
ATOM 965 O O . CYS A 1 131 ? -1.914 -21.245 9.351 1.00 23.38 131 CYS A O 1
ATOM 967 N N . ARG A 1 132 ? -1.466 -23.403 8.877 1.00 29.12 132 ARG A N 1
ATOM 968 C CA . ARG A 1 132 ? -1.824 -23.403 7.446 1.00 29.12 132 ARG A CA 1
ATOM 969 C C . ARG A 1 132 ? -3.284 -23.822 7.242 1.00 29.12 132 ARG A C 1
ATOM 971 O O . ARG A 1 132 ? -3.670 -24.879 7.733 1.00 29.12 132 ARG A O 1
ATOM 978 N N . ARG A 1 133 ? -4.016 -23.125 6.359 1.00 27.25 133 ARG A N 1
ATOM 979 C CA . ARG A 1 133 ? -4.898 -23.755 5.348 1.00 27.25 133 ARG A CA 1
ATOM 980 C C . ARG A 1 133 ? -5.338 -22.773 4.253 1.00 27.25 133 ARG A C 1
ATOM 982 O O . ARG A 1 133 ? -5.672 -21.622 4.514 1.00 27.25 133 ARG A O 1
ATOM 989 N N . THR A 1 134 ? -5.306 -23.268 3.021 1.00 35.03 134 THR A N 1
ATOM 990 C CA . THR A 1 134 ? -5.700 -22.655 1.744 1.00 35.03 134 THR A CA 1
ATOM 991 C C . THR A 1 134 ? -7.180 -22.886 1.453 1.00 35.03 134 THR A C 1
ATOM 993 O O . THR A 1 134 ? -7.633 -23.997 1.669 1.00 35.03 134 THR A O 1
ATOM 996 N N . TYR A 1 135 ? -7.883 -21.898 0.880 1.00 30.78 135 TYR A N 1
ATOM 997 C CA . TYR A 1 135 ? -8.949 -22.082 -0.125 1.00 30.78 135 TYR A CA 1
ATOM 998 C C . TYR A 1 135 ? -9.091 -20.797 -0.965 1.00 30.78 135 TYR A C 1
ATOM 1000 O O . TYR A 1 135 ? -8.829 -19.698 -0.477 1.00 30.78 135 TYR A O 1
ATOM 1008 N N . GLY A 1 136 ? -9.385 -20.974 -2.257 1.00 32.38 136 GLY A N 1
ATOM 1009 C CA . GLY A 1 136 ? -9.232 -19.976 -3.318 1.00 32.38 136 GLY A CA 1
ATOM 1010 C C . GLY A 1 136 ? -10.334 -18.916 -3.462 1.00 32.38 136 GLY A C 1
ATOM 1011 O O . GLY A 1 136 ? -11.287 -18.859 -2.693 1.00 32.38 136 GLY A O 1
ATOM 1012 N N . ARG A 1 137 ? -10.162 -18.133 -4.541 1.00 32.66 137 ARG A N 1
ATOM 1013 C CA . ARG A 1 137 ? -10.856 -16.910 -5.006 1.00 32.66 137 ARG A CA 1
ATOM 1014 C C . ARG A 1 137 ? -10.440 -15.594 -4.338 1.00 32.66 137 ARG A C 1
ATOM 1016 O O . ARG A 1 137 ? -10.325 -15.481 -3.125 1.00 32.66 137 ARG A O 1
ATOM 1023 N N . LEU A 1 138 ? -10.165 -14.606 -5.199 1.00 32.91 138 LEU A N 1
ATOM 1024 C CA . LEU A 1 138 ? -9.681 -13.268 -4.860 1.00 32.91 138 LEU A CA 1
ATOM 1025 C C . LEU A 1 138 ? -10.486 -12.642 -3.719 1.00 32.91 138 LEU A C 1
ATOM 1027 O O . LEU A 1 138 ? -11.638 -12.274 -3.888 1.00 32.91 138 LEU A O 1
ATOM 1031 N N . THR A 1 139 ? -9.833 -12.481 -2.574 1.00 29.36 139 THR A N 1
ATOM 1032 C CA . THR A 1 139 ? -10.243 -11.579 -1.500 1.00 29.36 139 THR A CA 1
ATOM 1033 C C . THR A 1 139 ? -8.981 -10.905 -0.977 1.00 29.36 139 THR A C 1
ATOM 1035 O O . THR A 1 139 ? -8.063 -11.569 -0.478 1.00 29.36 139 THR A O 1
ATOM 1038 N N . LEU A 1 140 ? -8.907 -9.582 -1.140 1.00 30.95 140 LEU A N 1
ATOM 1039 C CA . LEU A 1 140 ? -7.941 -8.737 -0.442 1.00 30.95 140 LEU A CA 1
ATOM 1040 C C . LEU A 1 140 ? -8.249 -8.862 1.053 1.00 30.95 140 LEU A C 1
ATOM 1042 O O . LEU A 1 140 ? -9.253 -8.360 1.542 1.00 30.95 140 LEU A O 1
ATOM 1046 N N . LYS A 1 141 ? -7.417 -9.622 1.764 1.00 28.05 141 LYS A N 1
ATOM 1047 C CA . LYS A 1 141 ? -7.491 -9.790 3.217 1.00 28.05 141 LYS A CA 1
ATOM 1048 C C . LYS A 1 141 ? -6.252 -9.125 3.798 1.00 28.05 141 LYS A C 1
ATOM 1050 O O . LYS A 1 141 ? -5.188 -9.741 3.775 1.00 28.05 141 LYS A O 1
ATOM 1055 N N . LEU A 1 142 ? -6.375 -7.875 4.244 1.00 30.59 142 LEU A N 1
ATOM 1056 C CA . LEU A 1 142 ? -5.340 -7.232 5.051 1.00 30.59 142 LEU A CA 1
ATOM 1057 C C . LEU A 1 142 ? -5.242 -8.031 6.356 1.00 30.59 142 LEU A C 1
ATOM 1059 O O . LEU A 1 142 ? -6.204 -8.095 7.119 1.00 30.59 142 LEU A O 1
ATOM 1063 N N . VAL A 1 143 ? -4.122 -8.714 6.571 1.00 30.16 143 VAL A N 1
ATOM 1064 C CA . VAL A 1 143 ? -3.828 -9.360 7.853 1.00 30.16 143 VAL A CA 1
ATOM 1065 C C . VAL A 1 143 ? -2.838 -8.440 8.548 1.00 30.16 143 VAL A C 1
ATOM 1067 O O . VAL A 1 143 ? -1.653 -8.472 8.246 1.00 30.16 143 VAL A O 1
ATOM 1070 N N . THR A 1 144 ? -3.325 -7.554 9.409 1.00 28.30 144 THR A N 1
ATOM 1071 C CA . THR A 1 144 ? -2.473 -6.790 10.326 1.00 28.30 144 THR A CA 1
ATOM 1072 C C . THR A 1 144 ? -1.963 -7.750 11.393 1.00 28.30 144 THR A C 1
ATOM 1074 O O . THR A 1 144 ? -2.752 -8.264 12.188 1.00 28.30 144 THR A O 1
ATOM 1077 N N . VAL A 1 145 ? -0.662 -8.036 11.375 1.00 28.33 145 VAL A N 1
ATOM 1078 C CA . VAL A 1 145 ? 0.000 -8.814 12.426 1.00 28.33 145 VAL A CA 1
ATOM 1079 C C . VAL A 1 145 ? 0.268 -7.851 13.577 1.00 28.33 145 VAL A C 1
ATOM 1081 O O . VAL A 1 145 ? 1.082 -6.936 13.463 1.00 28.33 145 VAL A O 1
ATOM 1084 N N . GLN A 1 146 ? -0.483 -8.014 14.664 1.00 27.39 146 GLN A N 1
ATOM 1085 C CA . GLN A 1 146 ? -0.247 -7.293 15.908 1.00 27.39 146 GLN A CA 1
ATOM 1086 C C . GLN A 1 146 ? 0.747 -8.080 16.747 1.00 27.39 146 GLN A C 1
ATOM 1088 O O . GLN A 1 146 ? 0.407 -9.138 17.270 1.00 27.39 146 GLN A O 1
ATOM 1093 N N . TYR A 1 147 ? 1.957 -7.544 16.886 1.00 27.50 147 TYR A N 1
ATOM 1094 C CA . TYR A 1 147 ? 2.850 -7.939 17.968 1.00 27.50 147 TYR A CA 1
ATOM 1095 C C . TYR A 1 147 ? 2.259 -7.404 19.283 1.00 27.50 147 TYR A C 1
ATOM 1097 O O . TYR A 1 147 ? 1.908 -6.221 19.383 1.00 27.50 147 TYR A O 1
ATOM 1105 N N . VAL A 1 148 ? 2.038 -8.315 20.237 1.00 32.19 148 VAL A N 1
ATOM 1106 C CA . VAL A 1 148 ? 1.508 -8.031 21.583 1.00 32.19 148 VAL A CA 1
ATOM 1107 C C . VAL A 1 148 ? 2.514 -7.220 22.376 1.00 32.19 148 VAL A C 1
ATOM 1109 O O . VAL A 1 148 ? 3.690 -7.636 22.402 1.00 32.19 148 VAL A O 1
#

Organism: Stichopus japonicus (NCBI:txid307972)